Protein AF-A0A938MNE6-F1 (afdb_monomer)

Sequence (57 aa):
MAMKQRKFPRLNENWKIAYRVIEGQQFDESPVKSLAVNISGGGICFESPSELKPGTM

Secondary structure (DSSP, 8-state):
------SS--EETTS-PPP-PPPGGGTTT-S---EEEEEETTEEEEE-SS---TT--

Radius of gyration: 14.34 Å; Cα contacts (8 Å, |Δi|>4): 44; chains: 1; bounding box: 49×20×26 Å

Mean predicted aligned error: 9.63 Å

Structure (mmCIF, N/CA/C/O backbone):
data_AF-A0A938MNE6-F1
#
_entry.id   AF-A0A938MNE6-F1
#
loop_
_atom_site.group_PDB
_atom_site.id
_atom_site.type_symbol
_atom_site.label_atom_id
_atom_site.label_alt_id
_atom_site.label_comp_id
_atom_site.label_asym_id
_atom_site.label_entity_id
_atom_site.label_seq_id
_atom_site.pdbx_PDB_ins_code
_atom_site.Cartn_x
_atom_site.Cartn_y
_atom_site.Cartn_z
_atom_site.occupancy
_atom_site.B_iso_or_equiv
_atom_site.auth_seq_id
_atom_site.auth_comp_id
_atom_site.auth_asym_id
_atom_site.auth_atom_id
_atom_site.pdbx_PDB_model_num
ATOM 1 N N . MET A 1 1 ? 30.586 -8.402 -0.252 1.00 45.81 1 MET A N 1
ATOM 2 C CA . MET A 1 1 ? 29.509 -7.433 0.047 1.00 45.81 1 MET A CA 1
ATOM 3 C C . MET A 1 1 ? 28.190 -8.001 -0.457 1.00 45.81 1 MET A C 1
ATOM 5 O O . MET A 1 1 ? 27.969 -8.020 -1.659 1.00 45.81 1 MET A O 1
ATOM 9 N N . ALA A 1 2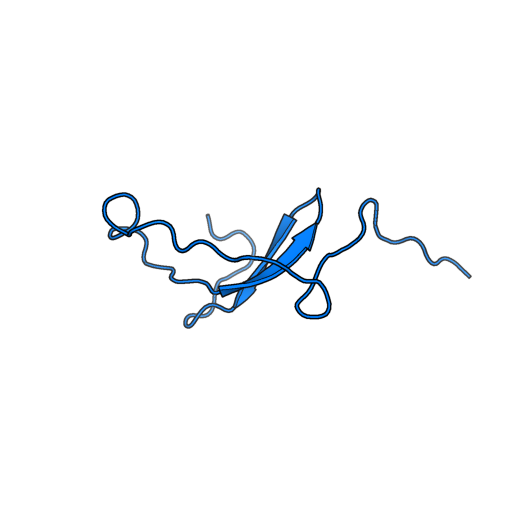 ? 27.352 -8.549 0.423 1.00 51.41 2 ALA A N 1
ATOM 10 C CA . ALA A 1 2 ? 26.064 -9.108 0.020 1.00 51.41 2 ALA A CA 1
ATOM 11 C C . ALA A 1 2 ? 24.997 -8.004 0.027 1.00 51.41 2 ALA A C 1
ATOM 13 O O . ALA A 1 2 ? 24.452 -7.670 1.074 1.00 51.41 2 ALA A O 1
ATOM 14 N N . MET A 1 3 ? 24.691 -7.438 -1.140 1.00 57.75 3 MET A N 1
ATOM 15 C CA . MET A 1 3 ? 23.511 -6.591 -1.322 1.00 57.75 3 MET A CA 1
ATOM 16 C C . MET A 1 3 ? 22.659 -7.127 -2.467 1.00 57.75 3 MET A C 1
ATOM 18 O O . MET A 1 3 ? 22.793 -6.710 -3.612 1.00 57.75 3 MET A O 1
ATOM 22 N N . LYS A 1 4 ? 21.748 -8.047 -2.144 1.00 63.31 4 LYS A N 1
ATOM 23 C CA . LYS A 1 4 ? 20.500 -8.214 -2.902 1.00 63.31 4 LYS A CA 1
ATOM 24 C C . LYS A 1 4 ? 19.438 -8.887 -2.034 1.00 63.31 4 LYS A C 1
ATOM 26 O O . LYS A 1 4 ? 19.013 -10.006 -2.275 1.00 63.31 4 LYS A O 1
ATOM 31 N N . GLN A 1 5 ? 19.006 -8.190 -0.985 1.00 72.94 5 GLN A N 1
ATOM 32 C CA . GLN A 1 5 ? 17.976 -8.690 -0.062 1.00 72.94 5 GLN A CA 1
ATOM 33 C C . GLN A 1 5 ? 16.541 -8.586 -0.617 1.00 72.94 5 GLN A C 1
ATOM 35 O O . GLN A 1 5 ? 15.581 -8.815 0.112 1.00 72.94 5 GLN A O 1
ATOM 40 N N . ARG A 1 6 ? 16.348 -8.219 -1.892 1.00 72.25 6 ARG A N 1
ATOM 41 C CA . ARG A 1 6 ? 15.009 -8.033 -2.470 1.00 72.25 6 ARG A CA 1
ATOM 42 C C . ARG A 1 6 ? 14.881 -8.696 -3.832 1.00 72.25 6 ARG A C 1
ATOM 44 O O . ARG A 1 6 ? 15.679 -8.438 -4.728 1.00 72.25 6 ARG A O 1
ATOM 51 N N . LYS A 1 7 ? 13.825 -9.505 -3.975 1.00 84.56 7 LYS A N 1
ATOM 52 C CA . LYS A 1 7 ? 13.417 -10.137 -5.238 1.00 84.56 7 LYS A CA 1
ATOM 53 C C . LYS A 1 7 ? 12.794 -9.135 -6.218 1.00 84.56 7 LYS A C 1
ATOM 55 O O . LYS A 1 7 ? 12.953 -9.299 -7.421 1.00 84.56 7 LYS A O 1
ATOM 60 N N . PHE A 1 8 ? 12.126 -8.095 -5.708 1.00 83.88 8 PHE A N 1
ATOM 61 C CA . PHE A 1 8 ? 11.411 -7.098 -6.511 1.00 83.88 8 PHE A CA 1
ATOM 62 C C . PHE A 1 8 ? 11.832 -5.662 -6.152 1.00 83.88 8 PHE A C 1
ATOM 64 O O . PHE A 1 8 ? 12.078 -5.383 -4.971 1.00 83.88 8 PHE A O 1
ATOM 71 N N . PRO A 1 9 ? 11.892 -4.740 -7.134 1.00 82.19 9 PRO A N 1
ATOM 72 C CA . PRO A 1 9 ? 12.054 -3.313 -6.863 1.00 82.19 9 PRO A CA 1
ATOM 73 C C . PRO A 1 9 ? 10.814 -2.749 -6.149 1.00 82.19 9 PRO A C 1
ATOM 75 O O . PRO A 1 9 ? 9.720 -3.307 -6.255 1.00 82.19 9 PRO A O 1
ATOM 78 N N . ARG A 1 10 ? 10.990 -1.644 -5.415 1.00 83.94 10 ARG A N 1
ATOM 79 C CA . ARG A 1 10 ? 9.885 -0.892 -4.803 1.00 83.94 10 ARG A CA 1
ATOM 80 C C . ARG A 1 10 ? 9.658 0.402 -5.572 1.00 83.94 10 ARG A C 1
ATOM 82 O O . ARG A 1 10 ? 10.612 1.142 -5.794 1.00 83.94 10 ARG A O 1
ATOM 89 N N . LEU A 1 11 ? 8.408 0.664 -5.926 1.00 83.50 11 LEU A N 1
ATOM 90 C CA . LEU A 1 11 ? 7.945 1.968 -6.380 1.00 83.50 11 LEU A CA 1
ATOM 91 C C . LEU A 1 11 ? 7.520 2.770 -5.148 1.00 83.50 11 LEU A C 1
ATOM 93 O O . LEU A 1 11 ? 6.908 2.217 -4.235 1.00 83.50 11 LEU A O 1
ATOM 97 N N . ASN A 1 12 ? 7.871 4.047 -5.109 1.00 78.00 12 ASN A N 1
ATOM 98 C CA . ASN A 1 12 ? 7.537 4.979 -4.032 1.00 78.00 12 ASN A CA 1
ATOM 99 C C . ASN A 1 12 ? 7.066 6.316 -4.627 1.00 78.00 12 ASN A C 1
ATOM 101 O O . ASN A 1 12 ? 6.957 6.443 -5.844 1.00 78.00 12 ASN A O 1
ATOM 105 N N . GLU A 1 13 ? 6.831 7.312 -3.777 1.00 69.00 13 GLU A N 1
ATOM 106 C CA . GLU A 1 13 ? 6.383 8.664 -4.151 1.00 69.00 13 GLU A CA 1
ATOM 107 C C . GLU A 1 13 ? 7.254 9.393 -5.192 1.00 69.00 13 GLU A C 1
ATOM 109 O O . GLU A 1 13 ? 6.758 10.276 -5.886 1.00 69.00 13 GLU A O 1
ATOM 114 N N . ASN A 1 14 ? 8.522 8.996 -5.374 1.00 78.25 14 ASN A N 1
ATOM 115 C CA . ASN A 1 14 ? 9.386 9.557 -6.422 1.00 78.25 14 ASN A CA 1
ATOM 116 C C . ASN A 1 14 ? 8.984 9.095 -7.835 1.00 78.25 14 ASN A C 1
ATOM 118 O O . ASN A 1 14 ? 9.491 9.614 -8.830 1.00 78.25 14 ASN A O 1
ATOM 122 N N . TRP A 1 15 ? 8.103 8.100 -7.939 1.00 74.62 15 TRP A N 1
ATOM 123 C CA . TRP A 1 15 ? 7.529 7.625 -9.191 1.00 74.62 15 TRP A CA 1
ATOM 124 C C . TRP A 1 15 ? 6.149 8.252 -9.394 1.00 74.62 15 TRP A C 1
ATOM 126 O O . TRP A 1 15 ? 5.396 8.447 -8.443 1.00 74.62 15 TRP A O 1
ATOM 136 N N . LYS A 1 16 ? 5.776 8.528 -10.651 1.00 71.25 16 LYS A N 1
ATOM 137 C CA . LYS A 1 16 ? 4.425 8.997 -11.000 1.00 71.25 16 LYS A CA 1
ATOM 138 C C . LYS A 1 16 ? 3.410 7.865 -10.801 1.00 71.25 16 LYS A C 1
ATOM 140 O O . LYS A 1 16 ? 3.085 7.150 -11.744 1.00 71.25 16 LYS A O 1
ATOM 145 N N . ILE A 1 17 ? 2.950 7.686 -9.568 1.00 70.31 17 ILE A N 1
ATOM 146 C CA . ILE A 1 17 ? 1.944 6.695 -9.181 1.00 70.31 17 ILE A CA 1
ATOM 147 C C . ILE A 1 17 ? 0.596 7.410 -9.060 1.00 70.31 17 ILE A C 1
ATOM 149 O O . ILE A 1 17 ? 0.486 8.427 -8.380 1.00 70.31 17 ILE A O 1
ATOM 153 N N . ALA A 1 18 ? -0.432 6.877 -9.720 1.00 66.62 18 ALA A N 1
ATOM 154 C CA . ALA A 1 18 ? -1.807 7.320 -9.527 1.00 66.62 18 ALA A CA 1
ATOM 155 C C . ALA A 1 18 ? -2.478 6.418 -8.485 1.00 66.62 18 ALA A C 1
ATOM 157 O O . ALA A 1 18 ? -2.638 5.218 -8.712 1.00 66.62 18 ALA A O 1
ATOM 158 N N . TYR A 1 19 ? -2.868 6.992 -7.349 1.00 65.19 19 TYR A N 1
ATOM 159 C CA . TYR A 1 19 ? -3.674 6.297 -6.350 1.00 65.19 19 TYR A CA 1
ATOM 160 C C . TYR A 1 19 ? -5.152 6.487 -6.685 1.00 65.19 19 TYR A C 1
ATOM 162 O O . TYR A 1 19 ? -5.616 7.614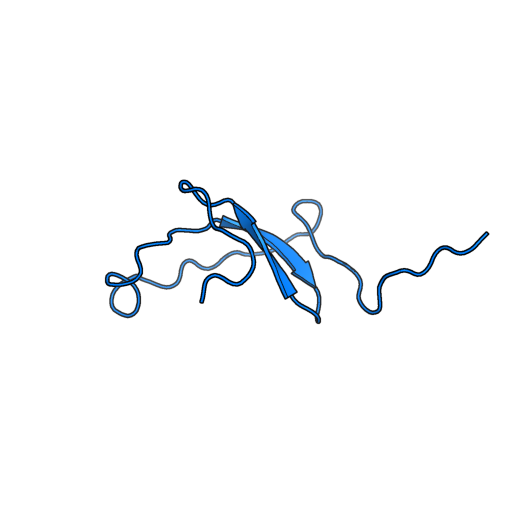 -6.851 1.00 65.19 19 TYR A O 1
ATOM 170 N N . ARG A 1 20 ? -5.899 5.385 -6.777 1.00 64.25 20 ARG A N 1
ATOM 171 C CA . ARG A 1 20 ? -7.359 5.423 -6.842 1.00 64.25 20 ARG A CA 1
ATOM 172 C C . ARG A 1 20 ? -7.897 4.991 -5.490 1.00 64.25 20 ARG A C 1
ATOM 174 O O . ARG A 1 20 ? -7.655 3.865 -5.066 1.00 64.25 20 ARG A O 1
ATOM 181 N N . VAL A 1 21 ? -8.621 5.887 -4.830 1.00 63.03 21 VAL A N 1
ATOM 182 C CA . VAL A 1 21 ? -9.413 5.520 -3.657 1.00 63.03 21 VAL A CA 1
ATOM 183 C C . VAL A 1 21 ? -10.526 4.596 -4.143 1.00 63.03 21 VAL A C 1
ATOM 185 O O . VAL A 1 21 ? -11.253 4.939 -5.077 1.00 63.03 21 VAL A O 1
ATOM 188 N N . ILE A 1 22 ? -10.616 3.404 -3.562 1.00 66.81 22 ILE A N 1
ATOM 189 C CA . ILE A 1 22 ? -11.752 2.512 -3.787 1.00 66.81 22 ILE A CA 1
ATOM 190 C C . ILE A 1 22 ? -12.879 3.037 -2.894 1.00 66.81 22 ILE A C 1
ATOM 192 O O . ILE A 1 22 ? -12.687 3.177 -1.687 1.00 66.81 22 ILE A O 1
ATOM 196 N N . GLU A 1 23 ? -14.009 3.416 -3.493 1.00 60.09 23 GLU A N 1
ATOM 197 C CA . GLU A 1 23 ? -15.151 3.973 -2.760 1.00 60.09 23 GLU A CA 1
ATOM 198 C C . GLU A 1 23 ? -15.687 2.956 -1.740 1.00 60.09 23 GLU A C 1
ATOM 200 O O . GLU A 1 23 ? -15.844 1.769 -2.031 1.00 60.09 23 GLU A O 1
ATOM 205 N N . GLY A 1 24 ? -15.915 3.445 -0.518 1.00 55.41 24 GLY A N 1
ATOM 206 C CA . GLY A 1 24 ? -15.981 2.662 0.717 1.00 55.41 24 GLY A CA 1
ATOM 207 C C . GLY A 1 24 ? -17.158 1.706 0.877 1.00 55.41 24 GLY A C 1
ATOM 208 O O . GLY A 1 24 ? -17.133 0.919 1.810 1.00 55.41 24 GLY A O 1
ATOM 209 N N . GLN A 1 25 ? -18.139 1.656 -0.029 1.00 58.12 25 GLN A N 1
ATOM 210 C CA . GLN A 1 25 ? -19.349 0.841 0.194 1.00 58.12 25 GLN A CA 1
ATOM 211 C C . GLN A 1 25 ? -19.082 -0.664 0.402 1.00 58.12 25 GLN A C 1
ATOM 213 O O . GLN A 1 25 ? -19.932 -1.358 0.947 1.00 58.12 25 GLN A O 1
ATOM 218 N N . GLN A 1 26 ? -17.913 -1.175 -0.000 1.00 54.31 26 GLN A N 1
ATOM 219 C CA . GLN A 1 26 ? -17.491 -2.567 0.233 1.00 54.31 26 GLN A CA 1
ATOM 220 C C . GLN A 1 26 ? -16.458 -2.732 1.366 1.00 54.31 26 GLN A C 1
ATOM 222 O O . GLN A 1 26 ? -16.103 -3.856 1.708 1.00 54.31 26 GLN A O 1
ATOM 227 N N . PHE A 1 27 ? -15.960 -1.629 1.931 1.00 59.41 27 PHE A N 1
ATOM 228 C CA . PHE A 1 27 ? -14.878 -1.588 2.923 1.00 59.41 27 PHE A CA 1
ATOM 229 C C . PHE A 1 27 ? -15.200 -0.709 4.142 1.00 59.41 27 PHE A C 1
ATOM 231 O O . PHE A 1 27 ? -14.348 -0.567 5.013 1.00 59.41 27 PHE A O 1
ATOM 238 N N . ASP A 1 28 ? -16.402 -0.137 4.235 1.00 56.03 28 ASP A N 1
ATOM 239 C CA . ASP A 1 28 ? -16.838 0.712 5.354 1.00 56.03 28 ASP A CA 1
ATOM 240 C C . ASP A 1 28 ? -16.913 -0.065 6.682 1.00 56.03 28 ASP A C 1
ATOM 242 O O . ASP A 1 28 ? -16.834 0.532 7.753 1.00 56.03 28 ASP A O 1
ATOM 246 N N . GLU A 1 29 ? -16.988 -1.399 6.626 1.00 58.94 29 GLU A N 1
ATOM 247 C CA . GLU A 1 29 ? -16.865 -2.285 7.793 1.00 58.94 29 GLU A CA 1
ATOM 248 C C . GLU A 1 29 ? -15.403 -2.583 8.179 1.00 58.94 29 GLU A C 1
ATOM 250 O O . GLU A 1 29 ? -15.146 -3.142 9.246 1.00 58.94 29 GLU A O 1
ATOM 255 N N . SER A 1 30 ? -14.426 -2.209 7.343 1.00 57.16 30 SER A N 1
ATOM 256 C CA . SER A 1 30 ? -13.008 -2.371 7.661 1.00 57.16 30 SER A CA 1
ATOM 257 C C . SER A 1 30 ? -12.545 -1.230 8.573 1.00 57.16 30 SER A C 1
ATOM 259 O O . SER A 1 30 ? -12.579 -0.063 8.173 1.00 57.16 30 SER A O 1
ATOM 261 N N . PRO A 1 31 ? -12.043 -1.524 9.786 1.00 57.88 31 PRO A N 1
ATOM 262 C CA . PRO A 1 31 ? -11.617 -0.490 10.727 1.00 57.88 31 PRO A CA 1
ATOM 263 C C . PRO A 1 31 ? -10.327 0.227 10.294 1.00 57.88 31 PRO A C 1
ATOM 265 O O . PRO A 1 31 ? -9.931 1.209 10.922 1.0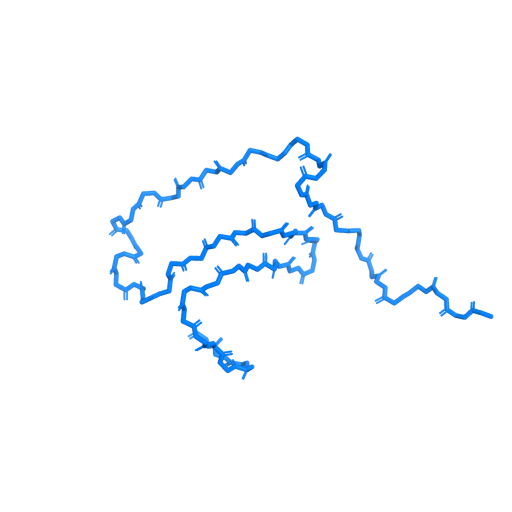0 57.88 31 PRO A O 1
ATOM 268 N N . VAL A 1 32 ? -9.652 -0.244 9.237 1.00 59.84 32 VAL A N 1
ATOM 269 C CA . VAL A 1 32 ? -8.320 0.230 8.846 1.00 59.84 32 VAL A CA 1
ATOM 270 C C . VAL A 1 32 ? -8.386 1.042 7.556 1.00 59.84 32 VAL A C 1
ATOM 272 O O . VAL A 1 32 ? -8.393 0.509 6.447 1.00 59.84 32 VAL A O 1
ATOM 275 N N . LYS A 1 33 ? -8.350 2.368 7.705 1.00 63.56 33 LYS A N 1
ATOM 276 C CA . LYS A 1 33 ? -8.019 3.287 6.607 1.00 63.56 33 LYS A CA 1
ATOM 277 C C . LYS A 1 33 ? -6.504 3.363 6.489 1.00 63.56 33 LYS A C 1
ATOM 279 O O . LYS A 1 33 ? -5.837 3.631 7.482 1.00 63.56 33 LYS A O 1
ATOM 284 N N . SER A 1 34 ? -5.958 3.140 5.299 1.00 66.31 34 SER A N 1
ATOM 285 C CA . SER A 1 34 ? -4.510 3.158 5.098 1.00 66.31 34 SER A CA 1
ATOM 286 C C . SER A 1 34 ? -4.093 3.897 3.831 1.00 66.31 34 SER A C 1
ATOM 288 O O . SER A 1 34 ? -4.796 3.870 2.821 1.00 66.31 34 SER A O 1
ATOM 290 N N . LEU A 1 35 ? -2.943 4.570 3.895 1.00 71.00 35 LEU A N 1
ATOM 291 C CA . LEU A 1 35 ? -2.329 5.255 2.760 1.00 71.00 35 LEU A CA 1
ATOM 292 C C . LEU A 1 35 ? -1.107 4.469 2.293 1.00 71.00 35 LEU A C 1
ATOM 294 O O . LEU A 1 35 ? -0.154 4.296 3.044 1.00 71.00 35 LEU A O 1
ATOM 298 N N . ALA A 1 36 ? -1.112 4.001 1.049 1.00 76.06 36 ALA A N 1
ATOM 299 C CA . ALA A 1 36 ? 0.026 3.296 0.472 1.00 76.06 36 ALA A CA 1
ATOM 300 C C . ALA A 1 36 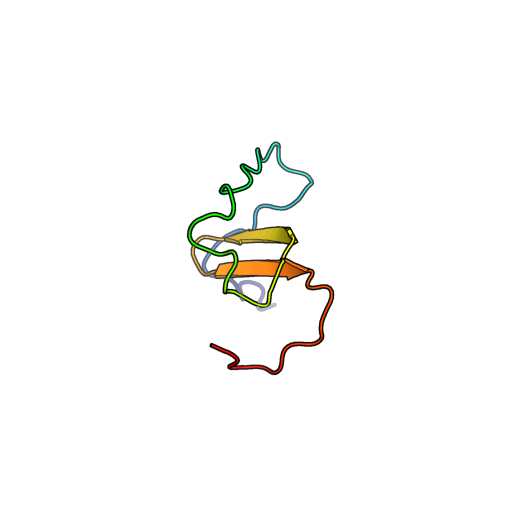? 1.235 4.236 0.283 1.00 76.06 36 ALA A C 1
ATOM 302 O O . ALA A 1 36 ? 1.129 5.258 -0.387 1.00 76.06 36 ALA A O 1
ATOM 303 N N . VAL A 1 37 ? 2.392 3.857 0.832 1.00 75.88 37 VAL A N 1
ATOM 304 C CA . VAL A 1 37 ? 3.653 4.628 0.788 1.00 75.88 37 VAL A CA 1
ATOM 305 C C . VAL A 1 37 ? 4.626 4.061 -0.247 1.00 75.88 37 VAL A C 1
ATOM 307 O O . VAL A 1 37 ? 5.343 4.789 -0.933 1.00 75.88 37 VAL A O 1
ATOM 310 N N . ASN A 1 38 ? 4.690 2.733 -0.364 1.00 79.38 38 ASN A N 1
ATOM 311 C CA . ASN A 1 38 ? 5.463 2.068 -1.410 1.00 79.38 38 ASN A CA 1
ATOM 312 C C . ASN A 1 38 ? 4.877 0.699 -1.753 1.00 79.38 38 ASN A C 1
ATOM 314 O O . ASN A 1 38 ? 4.252 0.048 -0.920 1.00 79.38 38 ASN A O 1
ATOM 318 N N . ILE A 1 39 ? 5.110 0.250 -2.984 1.00 85.06 39 ILE A N 1
ATOM 319 C CA . ILE A 1 39 ? 4.608 -1.026 -3.495 1.00 85.06 39 ILE A CA 1
ATOM 320 C C . ILE A 1 39 ? 5.704 -1.791 -4.232 1.00 85.06 39 ILE A C 1
ATOM 322 O O . ILE A 1 39 ? 6.583 -1.216 -4.870 1.00 85.06 39 ILE A O 1
ATOM 326 N N . SER A 1 40 ? 5.655 -3.114 -4.146 1.00 87.31 40 SER A N 1
ATOM 327 C CA . SER A 1 40 ? 6.454 -4.035 -4.951 1.00 87.31 40 SER A CA 1
ATOM 328 C C . SER A 1 40 ? 5.608 -5.221 -5.385 1.00 87.31 40 SER A C 1
ATOM 330 O O . SER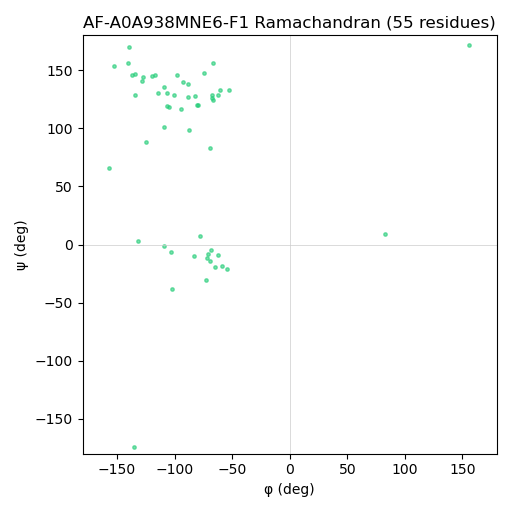 A 1 40 ? 4.541 -5.461 -4.827 1.00 87.31 40 SER A O 1
ATOM 332 N N . GLY A 1 41 ? 6.139 -6.044 -6.291 1.00 83.81 41 GLY A N 1
ATOM 333 C CA . GLY A 1 41 ? 5.504 -7.314 -6.657 1.00 83.81 41 GLY A CA 1
ATOM 334 C C . GLY A 1 41 ? 5.373 -8.327 -5.507 1.00 83.81 41 GLY A C 1
ATOM 335 O O . GLY A 1 41 ? 4.721 -9.346 -5.687 1.00 83.81 41 GLY A O 1
ATOM 336 N N . GLY A 1 42 ? 5.990 -8.078 -4.344 1.00 86.06 42 GLY A N 1
ATOM 337 C CA . GLY A 1 42 ? 5.896 -8.945 -3.164 1.00 86.06 42 GLY A CA 1
ATOM 338 C C . GLY A 1 42 ? 5.075 -8.376 -2.005 1.00 86.06 42 GLY A C 1
ATOM 339 O O . GLY A 1 42 ? 4.974 -9.039 -0.980 1.00 86.06 42 GLY A O 1
ATOM 340 N N . GLY A 1 43 ? 4.541 -7.157 -2.120 1.00 85.12 43 GLY A N 1
ATOM 341 C CA . GLY A 1 43 ? 3.770 -6.542 -1.041 1.00 85.12 43 GLY A CA 1
ATOM 342 C C . GLY A 1 43 ? 3.740 -5.020 -1.091 1.00 85.12 43 GLY A C 1
ATOM 343 O O . GLY A 1 43 ? 4.463 -4.384 -1.868 1.00 85.12 43 GLY A O 1
ATOM 344 N N . ILE A 1 44 ? 2.905 -4.460 -0.220 1.00 84.81 44 ILE A N 1
ATOM 345 C CA . ILE A 1 44 ? 2.646 -3.031 -0.057 1.00 84.81 44 ILE A CA 1
ATOM 346 C C . ILE A 1 44 ? 3.074 -2.574 1.340 1.00 84.81 44 ILE A C 1
ATOM 348 O O . ILE A 1 44 ? 2.978 -3.317 2.313 1.00 84.81 44 ILE A O 1
ATOM 352 N N . CYS A 1 45 ? 3.563 -1.346 1.421 1.00 84.19 45 CYS A N 1
ATOM 353 C CA . CYS A 1 45 ? 3.789 -0.612 2.653 1.00 84.19 45 CYS A CA 1
ATOM 354 C C . CYS A 1 45 ? 2.755 0.501 2.724 1.00 84.19 45 CYS A C 1
ATOM 356 O O . CYS A 1 45 ? 2.559 1.211 1.734 1.00 84.19 45 CYS A O 1
ATOM 358 N N . PHE A 1 46 ? 2.142 0.679 3.886 1.00 83.56 46 PHE A N 1
ATOM 359 C CA . PHE A 1 46 ? 1.137 1.703 4.097 1.00 83.56 46 PHE A CA 1
ATOM 360 C C . PHE A 1 46 ? 1.279 2.351 5.472 1.00 83.56 46 PHE A C 1
ATOM 362 O O . PHE A 1 46 ? 1.822 1.752 6.397 1.00 83.56 46 PHE A O 1
ATOM 369 N N . GLU A 1 47 ? 0.773 3.570 5.586 1.00 80.31 47 GLU A N 1
ATOM 370 C CA . GLU A 1 47 ? 0.540 4.258 6.848 1.00 80.31 47 GLU A CA 1
ATOM 371 C C . GLU A 1 47 ? -0.884 3.992 7.320 1.00 80.31 47 GLU A C 1
ATOM 373 O O . GLU A 1 47 ? -1.820 3.966 6.521 1.00 80.31 47 GLU A O 1
ATOM 378 N N . SER A 1 48 ? -1.036 3.784 8.624 1.00 80.00 48 SER A N 1
ATOM 379 C CA . SER A 1 48 ? -2.315 3.568 9.293 1.00 80.00 48 SER A CA 1
ATOM 380 C C . SER A 1 48 ? -2.423 4.538 10.470 1.00 80.00 48 SER A C 1
ATOM 382 O O . SER A 1 48 ? -1.431 4.735 11.174 1.00 80.00 48 SER A O 1
ATOM 384 N N . PRO A 1 49 ? -3.606 5.124 10.724 1.00 77.62 49 PRO A N 1
ATOM 385 C CA . PRO A 1 49 ? -3.834 5.980 11.885 1.00 77.62 49 PRO A CA 1
ATOM 386 C C . PRO A 1 49 ? -3.818 5.195 13.208 1.00 77.62 49 PRO A C 1
ATOM 388 O O . PRO A 1 49 ? -3.758 5.797 14.276 1.00 77.62 49 PRO A O 1
ATOM 391 N N . SER A 1 50 ? -3.891 3.863 13.154 1.00 81.38 50 SER A N 1
ATOM 392 C CA . SER A 1 50 ? -3.856 2.972 14.316 1.00 81.38 50 SER A CA 1
ATOM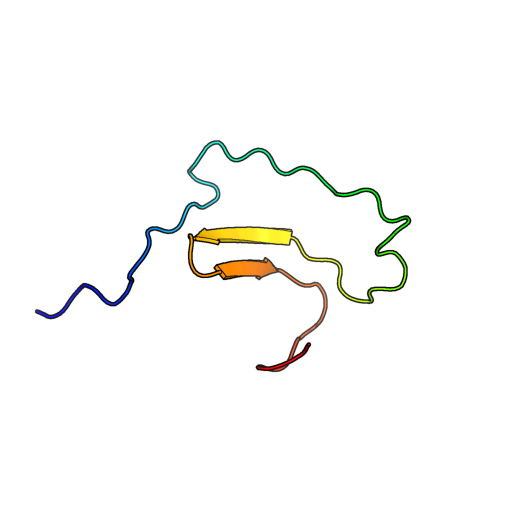 393 C C . SER A 1 50 ? -2.670 2.016 14.241 1.00 81.38 50 SER A C 1
ATOM 395 O O . SER A 1 50 ? -2.304 1.556 13.156 1.00 81.38 50 SER A O 1
ATOM 397 N N . GLU A 1 51 ? -2.091 1.693 15.398 1.00 84.06 51 GLU A N 1
ATOM 398 C CA . GLU A 1 51 ? -1.020 0.702 15.506 1.00 84.06 51 GLU A CA 1
ATOM 399 C C . GLU A 1 51 ? -1.555 -0.703 15.188 1.00 84.06 51 GLU A C 1
ATOM 401 O O . GLU A 1 51 ? -2.556 -1.145 15.754 1.00 84.06 51 GLU A O 1
ATOM 406 N N . LEU A 1 52 ? -0.876 -1.409 14.281 1.00 83.44 52 LEU A N 1
ATOM 407 C CA . LEU A 1 52 ? -1.216 -2.772 13.876 1.00 83.44 52 LEU A CA 1
ATOM 408 C C . LEU A 1 52 ? -0.097 -3.721 14.299 1.00 83.44 52 LEU A C 1
ATOM 410 O O . LEU A 1 52 ? 1.078 -3.487 14.007 1.00 83.44 52 LEU A O 1
ATOM 414 N N . LYS A 1 53 ? -0.455 -4.821 14.966 1.00 86.81 53 LYS A N 1
ATOM 415 C CA . LYS A 1 53 ? 0.521 -5.843 15.360 1.00 86.81 53 LYS A CA 1
ATOM 416 C C . LYS A 1 53 ? 0.950 -6.664 14.137 1.00 86.81 53 LYS A C 1
ATOM 418 O O . LYS A 1 53 ? 0.128 -6.909 13.248 1.00 86.81 53 LYS A O 1
ATOM 423 N N . PRO A 1 54 ? 2.199 -7.153 14.080 1.00 86.12 54 PRO A N 1
ATOM 424 C CA . PRO A 1 54 ? 2.603 -8.104 13.050 1.00 86.12 54 PRO A CA 1
ATOM 425 C C . PRO A 1 54 ? 1.654 -9.312 13.000 1.00 86.12 54 PRO A C 1
ATOM 427 O O . PRO A 1 54 ? 1.329 -9.883 14.038 1.00 86.12 54 PRO A O 1
ATOM 430 N N . GLY A 1 55 ? 1.214 -9.689 11.796 1.00 85.38 55 GLY A N 1
ATOM 431 C CA . GLY A 1 55 ? 0.281 -10.805 11.589 1.00 85.38 55 GLY A CA 1
ATOM 432 C C . GLY A 1 55 ? -1.201 -10.464 11.787 1.00 85.38 55 GLY A C 1
ATOM 433 O O . GLY A 1 55 ? -2.020 -11.376 11.793 1.00 85.38 55 GLY A O 1
ATOM 434 N N . THR A 1 56 ? -1.550 -9.182 11.941 1.00 79.50 56 THR A N 1
ATOM 435 C CA . THR A 1 56 ? -2.953 -8.739 11.883 1.00 79.50 56 THR A CA 1
ATOM 436 C C . THR A 1 56 ? -3.520 -9.035 10.489 1.00 79.50 56 THR A C 1
ATOM 438 O O . THR A 1 56 ? -2.881 -8.689 9.493 1.00 79.50 56 THR A O 1
ATOM 441 N N . MET A 1 57 ? -4.678 -9.700 10.446 1.00 61.84 57 MET A N 1
ATOM 442 C CA . MET A 1 57 ? -5.420 -10.081 9.236 1.00 61.84 57 MET A CA 1
ATOM 443 C C . MET A 1 57 ? -6.628 -9.174 9.042 1.00 61.84 57 MET A C 1
ATOM 445 O O . MET A 1 57 ? -7.250 -8.831 10.074 1.00 61.84 57 MET A O 1
#

Solvent-accessible surface area (backbone atoms only — not comparable to full-atom values): 4156 Å² total; per-residue (Å²): 134,94,82,74,96,61,96,55,70,72,51,40,81,94,46,98,72,84,86,77,83,76,77,47,91,88,46,73,86,52,93,75,66,66,48,80,56,34,39,36,91,86,51,76,42,63,50,55,93,61,94,75,63,91,87,73,128

Foldseek 3Di:
DDPDPDPWDKDFPVDPDDDDDDPCPPPVPPPWDWAWGIDIPVDTDTDTPDDDDPPDD

pLDDT: mean 72.36, std 11.32, range [45.81, 87.31]

=== Feature glossary ===
Each block in this record encodes a different view of the same protein. In brief:

Predicted aligned error. PAE(i, j) answers: if I align the predicted and true structures on residue i, how far off (in Å) do I expect residue j to be? A block-diagonal PAE matrix with low values on the blocks and high values off-diagonal is the signature of a multi-domain protein with confidently predicted domains but uncertain inter-domain orientation.

Contact-map, Ramachandran, and PAE plots. Plot images: a contact map (which residues are close in 3D, as an N×N binary image), a Ramachandran scatter (backbone torsion angles, revealing secondary-structure composition at a glance), and — for AlphaFold structures — a PAE heatmap (pairwise prediction confidence).

Backbone torsions (φ/ψ). φ (phi) and ψ (psi) are the two rotatable backbone dihedrals per residue: φ is the C(i-1)–N–Cα–C torsion, ψ is the N–Cα–C–N(i+1) torsion, both in degrees on (−180°, 180°]. α-helical residues cluster near (−60°, −45°); β-strand residues near (−120°, +130°). A Ramachandran plot is simply a scatter of (φ, ψ) for every residue.

Foldseek 3Di. A 3Di character summarizes, for each residue, the relative ori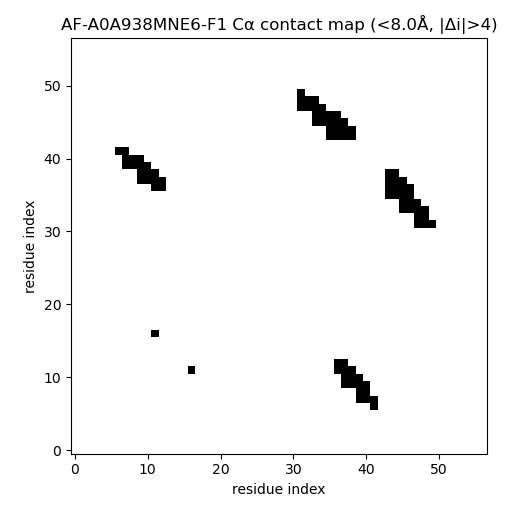entation of the Cα frame of its nearest spatial neighbor. Because it encodes fold topology rather than chemistry, 3Di alignments detect remote structural similarity that sequence alignment misses.

Radius of gyration, Cα contacts, bounding box. Three whole-structure scalars: the radius of gyration (RMS distance of Cα from centroid, in Å), the count of Cα–Cα contacts (pairs closer than 8 Å and separated by more than four residues in sequence — i.e. tertiary, not local, contacts), and the bounding-box dimensions. Together they distinguish compact globular folds from extended fibres or disordered chains.

Sequence. Sequence gives the chain of amino acids in standard one-letter code (A=alanine, C=cysteine, …, Y=tyrosine), read N→C. It is the only feature that is directly encoded by the gene; all structural features are derived from the folded form of this sequence.

mmCIF coordinates. Atomic coordinates in PDBx/mmCIF format — the same representation the Protein Data Bank distributes. Each line of the _atom_site loop places one backbone atom in Cartesian space (units: ångströms, origin: arbitrary).

Secondary structure (3-state, P-SEA). Three-state secondary structure (P-SEA) collapses the eight DSSP classes into helix (a), strand (b), and coil (c). P-SEA assigns these from Cα geometry alone — distances and angles — without requiring backbone oxygens, so it works on any Cα trace.

InterPro / GO / CATH / organism. Functional annotations link the protein to curated databases. InterPro entries identify conserved domains and familie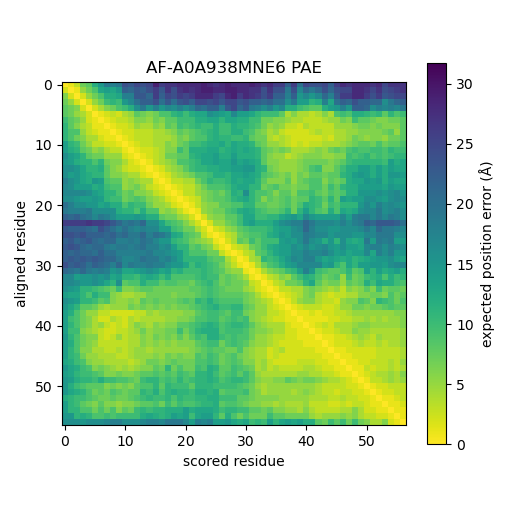s by matching the sequence against member-database signatures (Pfam, PROSITE, CDD, …). Gene Ontology (GO) terms describe molecular function, biological process, and cellular component in a controlled vocabulary. CATH places the structure in a hierarchical fold classification (Class/Architecture/Topology/Homologous-superfamily). The organism is the source species.

B-factor. B-factor (Debye–Waller factor) reflects atomic displacement in the crystal lattice. It is an experimental observable (units Å²), not a prediction; low values mean the atom is pinned down, high values mean it moves or is heterogeneous across the crystal.

Rendered structure images. Structure images are PyMOL renders from six orthogonal camera directions. Cartoon representation draws helices as coils and strands as arrows; sticks shows the backbone as bonds; surface shows the solvent-excluded envelope. Rainbow coloring maps sequence position to hue (blue→red, N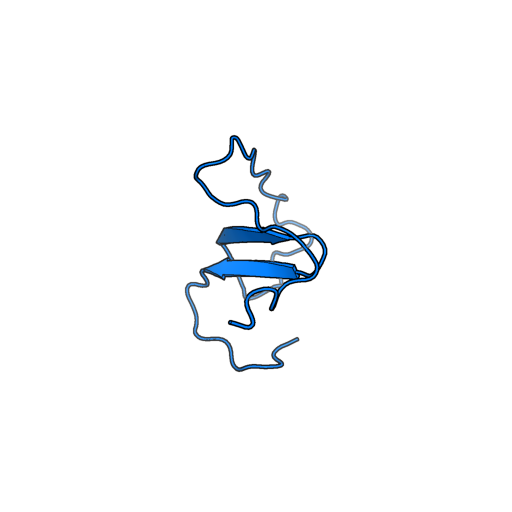→C); chain coloring assigns a distinct color per polypeptide.

Solvent-accessible surface area. Solvent-accessible surface area (SASA) is the area in Å² traced out by the centre of a 1.4 Å probe sphere (a water molecule) rolled over the protein's van der Waals surface (Shrake–Rupley / Lee–Richards construction). Buried residues have near-zero SASA; fully exposed residues can exceed 200 Å². The total SASA scales roughly with the number of surface residues.

Secondary structure (8-state, DSSP). The SS8 string is DSSP's per-residue secondary-structure call. α-helix (H) means an i→i+4 H-bond ladder; β-strand (E) means the residue participates in a β-sheet; 3₁₀ (G) and π (I) are tighter and wider helices; T/S are turns/bends; '-' is loop.

pLDDT. For AlphaFold models, the B-factor field carries pLDDT — the model's own estimate of local accuracy on a 0–100 scale. Regions with pLDDT<50 should be treated as essentially unmodeled; they often correspond to intrinsically disordered segments.

Nearest PDB structures. Nearest PDB neighbors are the top structural matches found by Foldseek when searching this structure against the entire Protein Data Bank. Each hit reports a TM-score (0 to 1; >0.5 almost always implies the same fold) and an E-value. These are *structural* homologs — they may share no detectable sequence similarity.